Protein AF-A0A6P1CWE1-F1 (afdb_monomer_lite)

Structure (mmCIF, N/CA/C/O backbone):
data_AF-A0A6P1CWE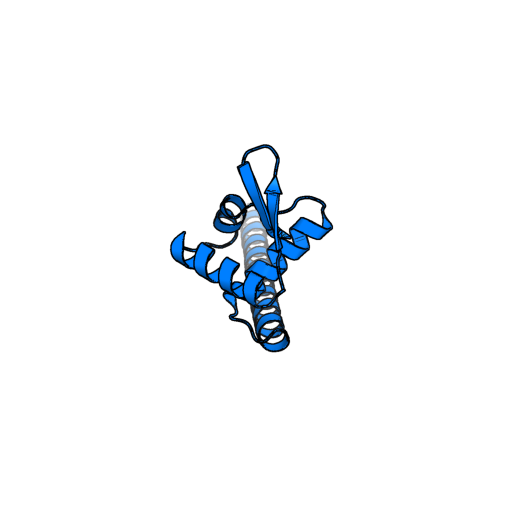1-F1
#
_entry.id   AF-A0A6P1CWE1-F1
#
loop_
_atom_site.group_PDB
_atom_site.id
_atom_site.type_symbol
_atom_site.label_atom_id
_atom_site.label_alt_id
_atom_site.label_comp_id
_atom_site.label_asym_id
_atom_site.label_entity_id
_atom_site.label_seq_id
_atom_site.pdbx_PDB_ins_code
_atom_site.Cartn_x
_atom_site.Cartn_y
_atom_site.Cartn_z
_atom_site.occupancy
_atom_site.B_iso_or_equiv
_atom_site.auth_seq_id
_atom_site.auth_comp_id
_atom_site.auth_asym_id
_atom_site.auth_atom_id
_atom_site.pdbx_PDB_model_num
ATOM 1 N N . MET A 1 1 ? -31.135 16.246 31.423 1.00 51.12 1 MET A N 1
ATOM 2 C CA . MET A 1 1 ? -29.809 16.650 30.891 1.00 51.12 1 MET A CA 1
ATOM 3 C C . MET A 1 1 ? -28.815 15.481 30.795 1.00 51.12 1 MET A C 1
ATOM 5 O O . MET A 1 1 ? -27.999 15.509 29.889 1.00 51.12 1 MET A O 1
ATOM 9 N N . ALA A 1 2 ? -28.918 14.432 31.630 1.00 58.78 2 ALA A N 1
ATOM 10 C CA . ALA A 1 2 ? -28.049 13.240 31.590 1.00 58.78 2 ALA A CA 1
ATOM 11 C C . ALA A 1 2 ? -28.213 12.328 30.345 1.00 58.78 2 ALA A C 1
ATOM 13 O O . ALA A 1 2 ? -27.258 11.692 29.917 1.00 58.78 2 ALA A O 1
ATOM 14 N N . ASP A 1 3 ? -29.393 12.314 29.722 1.00 63.09 3 ASP A N 1
ATOM 15 C CA . ASP A 1 3 ? -29.748 11.415 28.608 1.00 63.09 3 ASP A CA 1
ATOM 16 C C . ASP A 1 3 ? -28.987 11.697 27.288 1.00 63.09 3 ASP A C 1
ATOM 18 O O . ASP A 1 3 ? -28.574 10.797 26.557 1.00 63.09 3 ASP A O 1
ATOM 22 N N . ARG A 1 4 ? -28.681 12.974 27.018 1.00 67.44 4 ARG A N 1
ATOM 23 C CA . ARG A 1 4 ? -27.993 13.403 25.785 1.00 67.44 4 ARG A CA 1
ATOM 24 C C . ARG A 1 4 ? -26.509 12.992 25.766 1.00 67.44 4 ARG A C 1
ATOM 26 O O . ARG A 1 4 ? -25.947 12.701 24.709 1.00 67.44 4 ARG A O 1
ATOM 33 N N . THR A 1 5 ? -25.875 12.938 26.936 1.00 69.44 5 THR A N 1
ATOM 34 C CA . THR A 1 5 ? -24.466 12.540 27.094 1.00 69.44 5 THR A CA 1
ATOM 35 C C . THR A 1 5 ? -24.296 11.030 26.913 1.00 69.44 5 THR A C 1
ATOM 37 O O . THR A 1 5 ? -23.371 10.590 26.235 1.00 69.44 5 THR A O 1
ATOM 40 N N . THR A 1 6 ? -25.240 10.231 27.414 1.00 75.06 6 THR A N 1
ATOM 41 C CA . THR A 1 6 ? -25.267 8.775 27.200 1.00 75.06 6 THR A CA 1
ATOM 42 C C . THR A 1 6 ? -25.483 8.428 25.723 1.00 75.06 6 THR A C 1
ATOM 44 O O . THR A 1 6 ? -24.783 7.571 25.181 1.00 75.06 6 THR A O 1
ATOM 47 N N . GLY A 1 7 ? -26.369 9.156 25.028 1.00 82.81 7 GLY A N 1
ATOM 48 C CA . GLY A 1 7 ? -26.595 8.986 23.588 1.00 82.81 7 GLY A CA 1
ATOM 49 C C . GLY A 1 7 ? -25.356 9.277 22.728 1.00 82.81 7 GLY A C 1
ATOM 50 O O . GLY A 1 7 ? -25.049 8.523 21.804 1.00 82.81 7 GLY A O 1
ATOM 51 N N . THR A 1 8 ? -24.597 10.329 23.055 1.00 91.00 8 THR A N 1
ATOM 52 C CA . THR A 1 8 ? -23.345 10.664 22.344 1.00 91.00 8 THR A CA 1
ATOM 53 C C . THR A 1 8 ? -22.212 9.676 22.630 1.00 91.00 8 THR A C 1
ATOM 55 O O . THR A 1 8 ? -21.470 9.332 21.710 1.00 91.00 8 THR A O 1
ATOM 58 N N . ALA A 1 9 ? -22.101 9.165 23.860 1.00 88.75 9 ALA A N 1
ATOM 59 C CA . ALA A 1 9 ? -21.138 8.121 24.208 1.00 88.75 9 ALA A CA 1
ATOM 60 C C . ALA A 1 9 ? -21.426 6.805 23.463 1.00 88.75 9 ALA A C 1
ATOM 62 O O . ALA A 1 9 ? -20.524 6.240 22.846 1.00 88.75 9 ALA A O 1
ATOM 63 N N . ALA A 1 10 ? -22.689 6.367 23.431 1.00 90.88 10 ALA A N 1
ATOM 64 C CA . ALA A 1 10 ? -23.098 5.171 22.696 1.00 90.88 10 ALA A CA 1
ATOM 65 C C . ALA A 1 10 ? -22.896 5.321 21.177 1.00 90.88 10 ALA A C 1
ATOM 67 O O . ALA A 1 10 ? -22.465 4.382 20.510 1.00 90.88 10 ALA A O 1
ATOM 68 N N . GLN A 1 11 ? -23.162 6.508 20.619 1.00 92.44 11 GLN A N 1
ATOM 69 C CA . GLN A 1 11 ? -22.888 6.785 19.207 1.00 92.44 11 GLN A CA 1
ATOM 70 C C . GLN A 1 11 ?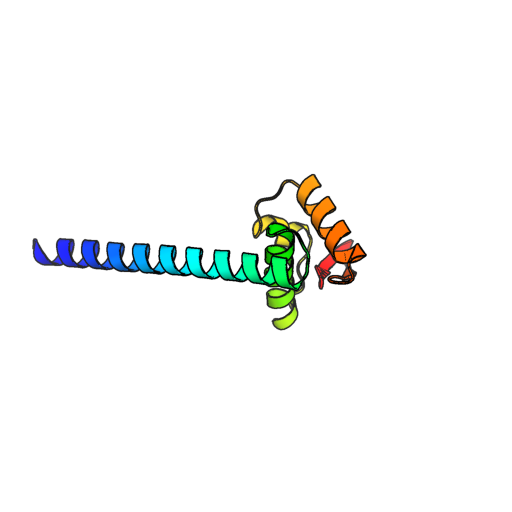 -21.389 6.738 18.896 1.00 92.44 11 GLN A C 1
ATOM 72 O O . GLN A 1 11 ? -20.999 6.151 17.889 1.00 92.44 11 GLN A O 1
ATOM 77 N N . ARG A 1 12 ? -20.543 7.321 19.756 1.00 95.00 12 ARG A N 1
ATOM 78 C CA . ARG A 1 12 ? -19.085 7.259 19.597 1.00 95.00 12 ARG A CA 1
ATOM 79 C C . ARG A 1 12 ? -18.588 5.818 19.635 1.00 95.00 12 ARG A C 1
ATOM 81 O O . ARG A 1 12 ? -17.787 5.451 18.788 1.00 95.00 12 ARG A O 1
ATOM 88 N N . GLN A 1 13 ? -19.099 5.009 20.560 1.00 95.62 13 GLN A N 1
ATOM 89 C CA . GLN A 1 13 ? -18.737 3.598 20.661 1.00 95.62 13 GLN A CA 1
ATOM 90 C C . GLN A 1 13 ? -19.076 2.831 19.376 1.00 95.62 13 GLN A C 1
ATOM 92 O O . GLN A 1 13 ? -18.200 2.177 18.817 1.00 95.62 13 GLN A O 1
ATOM 97 N N . ARG A 1 14 ? -20.296 2.996 18.845 1.00 95.75 14 ARG A N 1
ATOM 98 C CA . ARG A 1 14 ? -20.6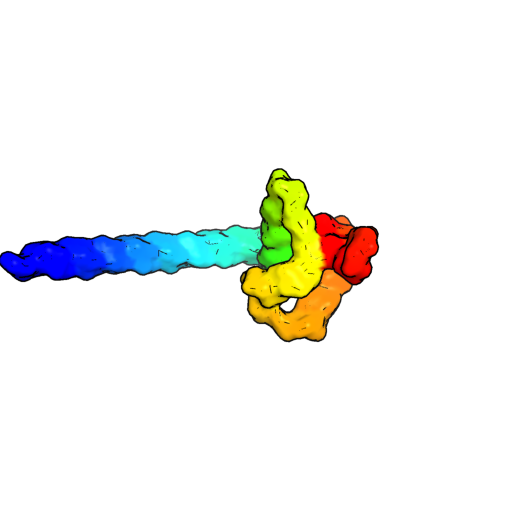98 2.370 17.572 1.00 95.75 14 ARG A CA 1
ATOM 99 C C . ARG A 1 14 ? -19.819 2.796 16.396 1.00 95.75 14 ARG A C 1
ATOM 101 O O . ARG A 1 14 ? -19.485 1.969 15.554 1.00 95.75 14 ARG A O 1
ATOM 108 N N . LEU A 1 15 ? -19.443 4.075 16.327 1.00 96.81 15 LEU A N 1
ATOM 109 C CA . LEU A 1 15 ? -18.538 4.573 15.287 1.00 96.81 15 LEU A CA 1
ATOM 110 C C . LEU A 1 15 ? -17.140 3.959 15.414 1.00 96.81 15 LEU A C 1
ATOM 112 O O . LEU A 1 15 ? -16.577 3.529 14.411 1.00 96.81 15 LEU A O 1
ATOM 116 N N . THR A 1 16 ? -16.599 3.883 16.632 1.00 97.19 16 THR A N 1
ATOM 117 C CA . THR A 1 16 ? -15.301 3.249 16.891 1.00 97.19 16 THR A CA 1
ATOM 118 C C . THR A 1 16 ? -15.326 1.771 16.514 1.00 97.19 16 THR A C 1
ATOM 120 O O . THR A 1 16 ? -14.435 1.312 15.806 1.00 97.19 16 THR A O 1
ATOM 123 N N . GLU A 1 17 ? -16.352 1.028 16.926 1.00 97.19 17 GLU A N 1
ATOM 124 C CA . GLU A 1 17 ? -16.516 -0.389 16.583 1.00 97.19 17 GLU A CA 1
ATOM 125 C C . GLU A 1 17 ? -16.618 -0.597 15.071 1.00 97.19 17 GLU A C 1
ATOM 127 O O . GLU A 1 17 ? -15.916 -1.444 14.519 1.00 97.19 17 GLU A O 1
ATOM 132 N N . GLY A 1 18 ? -17.422 0.222 14.385 1.00 97.69 18 GLY A N 1
ATOM 133 C CA . GLY A 1 18 ? -17.538 0.187 12.929 1.00 97.69 18 GLY A CA 1
ATOM 134 C C . GLY A 1 18 ? -16.210 0.473 12.223 1.00 97.69 18 GLY A C 1
ATOM 135 O O . GLY A 1 18 ? -15.845 -0.244 11.293 1.00 97.69 18 GLY A O 1
ATOM 136 N N . LEU A 1 19 ? -15.451 1.471 12.688 1.00 97.50 19 LEU A N 1
ATOM 137 C CA . LEU A 1 19 ? -14.145 1.816 12.119 1.00 97.50 19 LEU A CA 1
ATOM 138 C C . LEU A 1 19 ? -13.114 0.698 12.329 1.00 97.50 19 LEU A C 1
ATOM 140 O O . LEU A 1 19 ? -12.375 0.359 11.405 1.00 97.50 19 LEU A O 1
ATOM 144 N N . MET A 1 20 ? -13.084 0.098 13.521 1.00 96.44 20 MET A N 1
ATOM 145 C CA . MET A 1 20 ? -12.188 -1.019 13.830 1.00 96.44 20 MET A CA 1
ATOM 146 C C . MET A 1 20 ? -12.546 -2.269 13.016 1.00 96.44 20 MET A C 1
ATOM 148 O O . MET A 1 20 ? -11.655 -2.917 12.467 1.00 96.44 20 MET A O 1
ATOM 152 N N . ALA A 1 21 ? -13.839 -2.582 12.874 1.00 96.88 21 ALA A N 1
ATOM 153 C CA . ALA A 1 21 ? -14.310 -3.693 12.050 1.00 96.88 21 ALA A CA 1
ATOM 154 C C . ALA A 1 21 ? -13.971 -3.489 10.565 1.00 96.88 21 ALA A C 1
ATOM 156 O O . ALA A 1 21 ? -13.489 -4.412 9.906 1.00 96.88 21 ALA A O 1
ATOM 157 N N . TYR A 1 22 ? -14.152 -2.268 10.054 1.00 95.31 22 TYR A N 1
ATOM 158 C CA . TYR A 1 22 ? -13.738 -1.901 8.702 1.00 95.31 22 TYR A CA 1
ATOM 159 C C . TYR A 1 22 ? -12.227 -2.085 8.506 1.00 95.31 22 TYR A C 1
ATOM 161 O O . TYR A 1 22 ? -11.808 -2.746 7.557 1.00 95.31 22 TYR A O 1
ATOM 169 N N . GLY A 1 23 ? -11.406 -1.564 9.426 1.00 91.38 23 GLY A N 1
ATOM 170 C CA . GLY A 1 23 ? -9.949 -1.693 9.364 1.00 91.38 23 GLY A CA 1
ATOM 171 C C . GLY A 1 23 ? -9.476 -3.151 9.376 1.00 91.38 23 GLY A C 1
ATOM 172 O O . GLY A 1 23 ? -8.589 -3.522 8.603 1.00 91.38 23 GLY A O 1
ATOM 173 N N . ALA A 1 24 ? -10.105 -4.002 10.191 1.00 93.75 24 ALA A N 1
ATOM 174 C CA . ALA A 1 24 ? -9.836 -5.439 10.211 1.00 93.75 24 ALA A CA 1
ATOM 175 C C . ALA A 1 24 ? -10.207 -6.114 8.878 1.00 93.75 24 ALA A C 1
ATOM 177 O O . ALA A 1 24 ? -9.402 -6.865 8.324 1.00 93.75 24 ALA A O 1
ATOM 178 N N . GLY A 1 25 ? -11.385 -5.803 8.327 1.00 93.06 25 GLY A N 1
ATOM 179 C CA . GLY A 1 25 ? -11.828 -6.319 7.029 1.00 93.06 25 GLY A CA 1
ATOM 180 C C . GLY A 1 25 ? -10.917 -5.895 5.875 1.00 93.06 25 GLY A C 1
ATOM 181 O O . GLY A 1 25 ? -10.529 -6.727 5.056 1.00 93.06 25 GLY A O 1
ATOM 182 N N . PHE A 1 26 ? -10.508 -4.625 5.844 1.00 87.44 26 PHE A N 1
ATOM 183 C CA . PHE A 1 26 ? -9.566 -4.105 4.851 1.00 87.44 26 PHE A CA 1
ATOM 184 C C . PHE A 1 26 ? -8.187 -4.770 4.969 1.00 87.44 26 PHE A C 1
ATOM 186 O O . PHE A 1 26 ? -7.579 -5.137 3.962 1.00 87.44 26 PHE A O 1
ATOM 193 N N . THR A 1 27 ? -7.717 -4.998 6.200 1.00 89.25 27 THR A N 1
ATOM 194 C CA . THR A 1 27 ? -6.433 -5.671 6.439 1.00 89.25 27 THR A CA 1
ATOM 195 C C . THR A 1 27 ? -6.445 -7.108 5.916 1.00 89.25 27 THR A C 1
ATOM 197 O O . THR A 1 27 ? -5.511 -7.545 5.240 1.00 89.25 27 THR A O 1
ATOM 200 N N . GLU A 1 28 ? -7.525 -7.840 6.186 1.00 91.88 28 GLU A N 1
ATOM 201 C CA . GLU A 1 28 ? -7.705 -9.211 5.711 1.00 91.88 28 GLU A CA 1
ATOM 202 C C . GLU A 1 28 ? -7.849 -9.281 4.184 1.00 91.88 28 GLU A C 1
ATOM 204 O O . GLU A 1 28 ? -7.281 -10.179 3.557 1.00 91.88 28 GLU A O 1
ATOM 209 N N . LEU A 1 29 ? -8.544 -8.318 3.568 1.00 87.88 29 LEU A N 1
ATOM 210 C CA . LEU A 1 29 ? -8.614 -8.193 2.112 1.00 87.88 29 LEU A CA 1
ATOM 211 C C . LEU A 1 29 ? -7.212 -8.049 1.507 1.00 87.88 29 LEU A C 1
ATOM 213 O O . LEU A 1 29 ? -6.851 -8.828 0.624 1.00 87.88 29 LEU A O 1
ATOM 217 N N . GLY A 1 30 ? -6.400 -7.120 2.022 1.00 87.50 30 GLY A N 1
ATOM 218 C CA . GLY A 1 30 ? -5.021 -6.930 1.564 1.00 87.50 30 GLY A CA 1
ATOM 219 C C . GLY A 1 30 ? -4.164 -8.186 1.738 1.00 87.50 30 GLY A C 1
ATOM 220 O O . GLY A 1 30 ? -3.425 -8.564 0.830 1.00 87.50 30 GLY A O 1
ATOM 221 N N . ARG A 1 31 ? -4.317 -8.907 2.858 1.00 91.00 31 ARG A N 1
ATOM 222 C CA . ARG A 1 31 ? -3.622 -10.184 3.091 1.00 91.00 31 ARG A CA 1
ATOM 223 C C . ARG A 1 31 ? -4.007 -11.250 2.061 1.00 91.00 31 ARG A C 1
ATOM 225 O O . ARG A 1 31 ? -3.129 -11.941 1.548 1.00 91.00 31 ARG A O 1
ATOM 232 N N . ARG A 1 32 ? -5.296 -11.399 1.745 1.00 92.19 32 ARG A N 1
ATOM 233 C CA . ARG A 1 32 ? -5.765 -12.355 0.723 1.00 92.19 32 ARG A CA 1
ATOM 234 C C . ARG A 1 32 ? -5.255 -11.990 -0.663 1.00 92.19 32 ARG A C 1
ATOM 236 O O . ARG A 1 32 ? -4.835 -12.874 -1.403 1.00 92.19 32 ARG A O 1
ATOM 243 N N . PHE A 1 33 ? -5.248 -10.700 -0.983 1.00 88.75 33 PHE A N 1
ATOM 244 C CA . PHE A 1 33 ? -4.729 -10.196 -2.248 1.00 88.75 33 PHE A CA 1
ATOM 245 C C . PHE A 1 33 ? -3.227 -10.475 -2.389 1.00 88.75 33 PHE A C 1
ATOM 247 O O . PHE A 1 33 ? -2.781 -10.960 -3.425 1.00 88.75 33 PHE A O 1
ATOM 254 N N . ALA A 1 34 ? -2.465 -10.289 -1.308 1.00 93.25 34 ALA A N 1
ATOM 255 C CA . ALA A 1 34 ? -1.046 -10.624 -1.253 1.00 93.25 34 ALA A CA 1
ATOM 256 C C . ALA A 1 34 ? -0.778 -12.107 -1.542 1.00 93.25 34 ALA A C 1
ATOM 258 O O . ALA A 1 34 ? 0.092 -12.428 -2.348 1.00 93.25 34 ALA A O 1
ATOM 259 N N . VAL A 1 35 ? -1.565 -13.007 -0.938 1.00 94.56 35 VAL A N 1
ATOM 260 C CA . VAL A 1 35 ? -1.475 -14.453 -1.198 1.00 94.56 35 VAL A CA 1
ATOM 261 C C . VAL A 1 35 ? -1.8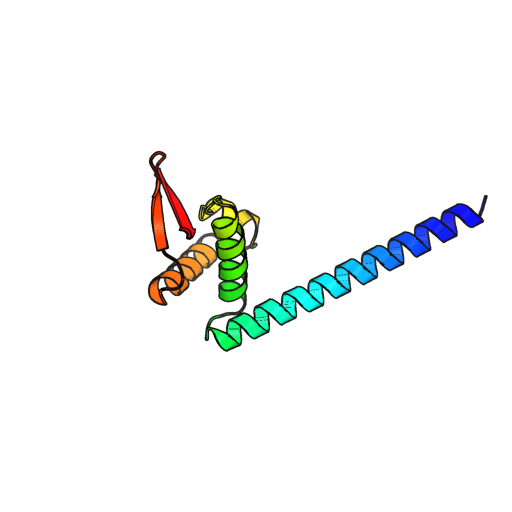16 -14.773 -2.654 1.00 94.56 35 VAL A C 1
ATOM 263 O O . VAL A 1 35 ? -1.083 -15.524 -3.289 1.00 94.56 35 VAL A O 1
ATOM 266 N N . ALA A 1 36 ? -2.891 -14.192 -3.193 1.00 92.00 36 ALA A N 1
ATOM 267 C CA . ALA A 1 36 ? -3.333 -14.448 -4.564 1.00 92.00 36 ALA A CA 1
ATOM 268 C C . ALA A 1 36 ? -2.311 -13.990 -5.620 1.00 92.00 36 ALA A C 1
ATOM 270 O O . ALA A 1 36 ? -2.133 -14.664 -6.629 1.00 92.00 36 ALA A O 1
ATOM 271 N N . LEU A 1 37 ? -1.629 -12.868 -5.376 1.00 91.06 37 LEU A N 1
ATOM 272 C CA . LEU A 1 37 ? -0.625 -12.299 -6.281 1.00 91.06 37 LEU A CA 1
ATOM 273 C C . LEU A 1 37 ? 0.808 -12.783 -5.996 1.00 91.06 37 LEU A C 1
ATOM 275 O O . LEU A 1 37 ? 1.730 -12.442 -6.738 1.00 91.06 37 LEU A O 1
ATOM 279 N N . GLY A 1 38 ? 1.024 -13.542 -4.917 1.00 93.19 38 GLY A N 1
ATOM 280 C CA . GLY A 1 38 ? 2.356 -13.985 -4.500 1.00 93.19 38 GLY A CA 1
ATOM 281 C C . GLY A 1 38 ? 3.294 -12.837 -4.102 1.00 93.19 38 GLY A C 1
ATOM 282 O O . GLY A 1 38 ? 4.501 -12.929 -4.320 1.00 93.19 38 GLY A O 1
ATOM 283 N N . VAL A 1 39 ? 2.755 -11.748 -3.544 1.00 92.44 39 VAL A N 1
ATOM 284 C CA . VAL A 1 39 ? 3.512 -10.541 -3.157 1.00 92.44 39 VAL A CA 1
ATOM 285 C C . VAL A 1 39 ? 3.510 -10.325 -1.644 1.00 92.44 39 VAL A C 1
ATOM 287 O O . VAL A 1 39 ? 2.740 -10.939 -0.906 1.00 92.44 39 VAL A O 1
ATOM 290 N N . HIS A 1 40 ? 4.359 -9.419 -1.152 1.00 90.88 40 HIS A N 1
ATOM 291 C CA . HIS A 1 40 ? 4.286 -8.981 0.244 1.00 90.88 40 HIS A CA 1
ATOM 292 C C . HIS A 1 40 ? 2.966 -8.249 0.531 1.00 90.88 40 HIS A C 1
ATOM 294 O O . HIS A 1 40 ? 2.424 -7.562 -0.330 1.00 90.88 40 HIS A O 1
ATOM 300 N N . SER A 1 41 ? 2.474 -8.325 1.770 1.00 87.56 41 SER A N 1
ATOM 301 C CA . SER A 1 41 ? 1.231 -7.651 2.183 1.00 87.56 41 SER A CA 1
ATOM 302 C C . SER A 1 41 ? 1.244 -6.149 1.896 1.00 87.56 41 SER A C 1
ATOM 304 O O . SER A 1 41 ? 0.277 -5.617 1.363 1.00 87.56 41 SER A O 1
ATOM 306 N N . THR A 1 42 ? 2.356 -5.471 2.175 1.00 90.00 42 THR A N 1
ATOM 307 C CA . THR A 1 42 ? 2.521 -4.043 1.873 1.00 90.00 42 THR A CA 1
ATOM 308 C C . THR A 1 42 ? 2.473 -3.750 0.373 1.00 90.00 42 THR A C 1
ATOM 310 O O . THR A 1 42 ? 1.905 -2.740 -0.035 1.00 90.00 42 THR A O 1
ATOM 313 N N . ASP A 1 43 ? 3.026 -4.644 -0.450 1.00 92.31 43 ASP A N 1
ATOM 314 C CA . ASP A 1 43 ? 3.009 -4.519 -1.909 1.00 92.31 43 ASP A CA 1
ATOM 315 C C . ASP A 1 43 ? 1.568 -4.668 -2.431 1.00 92.31 43 ASP A C 1
ATOM 317 O O . ASP A 1 43 ? 1.140 -3.901 -3.289 1.00 92.31 43 ASP A O 1
ATOM 321 N N . ALA A 1 44 ? 0.776 -5.574 -1.846 1.00 92.19 44 ALA A N 1
ATOM 322 C CA . ALA A 1 44 ? -0.642 -5.726 -2.169 1.00 92.19 44 ALA A CA 1
ATOM 323 C C . ALA A 1 44 ? -1.480 -4.490 -1.802 1.00 92.19 44 ALA A C 1
ATOM 325 O O . ALA A 1 44 ? -2.335 -4.083 -2.585 1.00 92.19 44 ALA A O 1
ATOM 326 N N . PHE A 1 45 ? -1.222 -3.854 -0.651 1.00 90.56 45 PHE A N 1
ATOM 327 C CA . PHE A 1 45 ? -1.879 -2.584 -0.309 1.00 90.56 45 PHE A CA 1
ATOM 328 C C . PHE A 1 45 ? -1.518 -1.468 -1.289 1.00 90.56 45 PHE A C 1
ATOM 330 O O . PHE A 1 45 ? -2.391 -0.702 -1.686 1.00 90.56 45 PHE A O 1
ATOM 337 N N . ALA A 1 46 ? -0.256 -1.395 -1.718 1.00 92.44 46 ALA A N 1
ATOM 338 C CA . ALA A 1 46 ? 0.150 -0.436 -2.737 1.00 92.44 46 ALA A CA 1
ATOM 339 C C . ALA A 1 46 ? -0.556 -0.671 -4.073 1.00 92.44 46 ALA A C 1
ATOM 341 O O . ALA A 1 46 ? -1.011 0.293 -4.681 1.00 92.44 46 ALA A O 1
ATOM 342 N N . LEU A 1 47 ? -0.718 -1.928 -4.492 1.00 92.94 47 LEU A N 1
ATOM 343 C CA . LEU A 1 47 ? -1.487 -2.257 -5.693 1.00 92.94 47 LEU A CA 1
ATOM 344 C C . LEU A 1 47 ? -2.959 -1.856 -5.578 1.00 92.94 47 LEU A C 1
ATOM 346 O O . LEU A 1 47 ? -3.502 -1.319 -6.535 1.00 92.94 47 LEU A O 1
ATOM 350 N N . LEU A 1 48 ? -3.595 -2.058 -4.419 1.00 90.56 48 LEU A N 1
ATOM 351 C CA . LEU A 1 48 ? -4.975 -1.610 -4.197 1.00 90.56 48 LEU A CA 1
ATOM 352 C C . LEU A 1 48 ? -5.106 -0.083 -4.318 1.00 90.56 48 LEU A C 1
ATOM 354 O O . LEU A 1 48 ? -6.031 0.397 -4.969 1.00 90.56 48 LEU A O 1
ATOM 358 N N . GLU A 1 49 ? -4.175 0.676 -3.736 1.00 91.06 49 GLU A N 1
ATOM 359 C CA . GLU A 1 49 ? -4.158 2.144 -3.827 1.00 91.06 49 GLU A CA 1
ATOM 360 C C . GLU A 1 49 ? -3.925 2.645 -5.256 1.00 91.06 49 GLU A C 1
ATOM 362 O O . GLU A 1 49 ? -4.611 3.564 -5.707 1.00 91.06 49 GLU A O 1
ATOM 367 N N . ILE A 1 50 ? -2.975 2.039 -5.973 1.00 92.38 50 ILE A N 1
ATOM 368 C CA . ILE A 1 50 ? -2.662 2.387 -7.363 1.00 92.38 50 ILE A CA 1
ATOM 369 C C . ILE A 1 50 ? -3.857 2.061 -8.265 1.00 92.38 50 ILE A C 1
ATOM 371 O O . ILE A 1 50 ? -4.317 2.937 -8.989 1.00 92.38 50 ILE A O 1
ATOM 375 N N . ALA A 1 51 ? -4.436 0.863 -8.146 1.00 90.62 51 ALA A N 1
ATOM 376 C CA . ALA A 1 51 ? -5.595 0.452 -8.934 1.00 90.62 51 ALA A CA 1
ATOM 377 C C . ALA A 1 51 ? -6.845 1.299 -8.643 1.00 90.62 51 ALA A C 1
ATOM 379 O O . ALA A 1 51 ? -7.632 1.582 -9.545 1.00 90.62 51 ALA A O 1
ATOM 380 N N . ALA A 1 52 ? -7.060 1.717 -7.391 1.00 90.00 52 ALA A N 1
ATOM 381 C CA . ALA A 1 52 ? -8.155 2.623 -7.051 1.00 90.00 52 ALA A CA 1
ATOM 382 C C . ALA A 1 52 ? -7.958 4.012 -7.679 1.00 90.00 52 ALA A C 1
ATOM 384 O O . ALA A 1 52 ? -8.912 4.614 -8.166 1.00 90.00 52 ALA A O 1
ATOM 385 N N . ALA A 1 53 ? -6.724 4.515 -7.683 1.00 90.31 53 ALA A N 1
ATOM 386 C CA . ALA A 1 53 ? -6.388 5.807 -8.261 1.00 90.31 53 ALA A CA 1
ATOM 387 C C . ALA A 1 53 ? -6.488 5.801 -9.797 1.00 90.31 53 ALA A C 1
ATOM 389 O O . ALA A 1 53 ? -7.090 6.710 -10.375 1.00 90.31 53 ALA A O 1
ATOM 390 N N . ASP A 1 54 ? -5.986 4.744 -10.437 1.00 89.00 54 ASP A N 1
ATOM 391 C CA . ASP A 1 54 ? -6.056 4.540 -11.885 1.00 89.00 54 ASP A CA 1
ATOM 392 C C . ASP A 1 54 ? -7.509 4.451 -12.380 1.00 89.00 54 ASP A C 1
ATOM 394 O O . ASP A 1 54 ? -7.894 5.164 -13.306 1.00 89.00 54 ASP A O 1
ATOM 398 N N . GLN A 1 55 ? -8.376 3.718 -11.668 1.00 90.06 55 GLN A N 1
ATOM 399 C CA . GLN A 1 55 ? -9.815 3.654 -11.974 1.00 90.06 55 GLN A CA 1
ATOM 400 C C . GLN A 1 55 ? -10.524 5.017 -11.945 1.00 90.06 55 GLN A C 1
ATOM 402 O O . GLN A 1 55 ? -11.558 5.190 -12.588 1.00 90.06 55 GLN A O 1
ATOM 407 N N . THR A 1 56 ? -9.985 5.989 -11.207 1.00 91.12 56 THR A N 1
ATOM 408 C CA . THR A 1 56 ? -10.519 7.360 -11.150 1.00 91.12 56 THR A CA 1
ATOM 409 C C . THR A 1 56 ? -9.833 8.323 -12.122 1.00 91.12 56 THR A C 1
ATOM 411 O O . THR A 1 56 ? -10.123 9.517 -12.099 1.00 91.12 56 THR A O 1
ATOM 414 N N . GLY A 1 57 ? -8.924 7.830 -12.972 1.00 87.31 57 GLY A N 1
ATOM 415 C CA . GLY A 1 57 ? -8.153 8.649 -13.908 1.00 87.31 57 GLY A CA 1
ATOM 416 C C . GLY A 1 57 ? -7.147 9.575 -13.222 1.00 87.31 57 GLY A C 1
ATOM 417 O O . GLY A 1 57 ? -6.754 10.587 -13.800 1.00 87.31 57 GLY A O 1
ATOM 418 N N . ALA A 1 58 ? -6.737 9.254 -11.991 1.00 87.75 58 ALA A N 1
ATOM 419 C CA . ALA A 1 58 ? -5.810 10.055 -11.197 1.00 87.75 58 ALA A CA 1
ATOM 420 C C . ALA A 1 58 ? -4.593 9.227 -10.735 1.00 87.75 58 ALA A C 1
ATOM 422 O O . ALA A 1 58 ? -4.455 8.985 -9.532 1.00 87.75 58 ALA A O 1
ATOM 423 N N . PRO A 1 59 ? -3.703 8.794 -11.655 1.00 87.19 59 PRO A N 1
ATOM 424 C CA . PRO A 1 59 ? -2.516 8.009 -11.321 1.00 87.19 59 PRO A CA 1
ATOM 425 C C . PRO A 1 59 ? -1.676 8.633 -10.203 1.00 87.19 59 PRO A C 1
ATOM 427 O O . PRO A 1 59 ? -1.533 9.855 -10.094 1.00 87.19 59 PRO A O 1
ATOM 430 N N . LEU A 1 60 ? -1.076 7.792 -9.361 1.00 90.06 60 LEU A N 1
ATOM 431 C CA . LEU A 1 60 ? -0.308 8.269 -8.212 1.00 90.06 60 LEU A CA 1
ATOM 432 C C . LEU A 1 60 ? 1.152 8.490 -8.579 1.00 90.06 60 LEU A C 1
ATOM 434 O O . LEU A 1 60 ? 1.790 7.638 -9.186 1.00 90.06 60 LEU A O 1
ATOM 438 N N . SER A 1 61 ? 1.737 9.587 -8.103 1.00 89.94 61 SER A N 1
ATOM 439 C CA . SER A 1 61 ? 3.196 9.680 -8.025 1.00 89.94 61 SER A CA 1
ATOM 440 C C . SER A 1 61 ? 3.728 8.917 -6.802 1.00 89.94 61 SER A C 1
ATOM 442 O O . SER A 1 61 ? 3.020 8.807 -5.795 1.00 89.94 61 SER A O 1
ATOM 444 N N . PRO A 1 62 ? 4.999 8.467 -6.797 1.00 87.75 62 PRO A N 1
ATOM 445 C CA . PRO A 1 62 ? 5.626 7.859 -5.619 1.00 87.75 62 PRO A CA 1
ATOM 446 C C . PRO A 1 62 ? 5.545 8.732 -4.356 1.00 87.75 62 PRO A C 1
ATOM 448 O O . PRO A 1 62 ? 5.405 8.221 -3.243 1.00 87.75 62 PRO A O 1
ATOM 451 N N . ALA A 1 63 ? 5.589 10.057 -4.527 1.00 86.00 63 ALA A N 1
ATOM 452 C CA . ALA A 1 63 ? 5.454 11.016 -3.435 1.00 86.00 63 ALA A CA 1
ATOM 453 C C . ALA A 1 63 ? 4.028 11.042 -2.861 1.00 86.00 63 ALA A C 1
ATOM 455 O O . ALA A 1 63 ? 3.860 11.138 -1.647 1.00 86.00 63 ALA A O 1
ATOM 456 N N . LEU A 1 64 ? 2.997 10.932 -3.708 1.00 87.88 64 LEU A N 1
ATOM 457 C CA . LEU A 1 64 ? 1.607 10.831 -3.254 1.00 87.88 64 LEU A CA 1
ATOM 458 C C . LEU A 1 64 ? 1.322 9.474 -2.614 1.00 87.88 64 LEU A C 1
ATOM 460 O O . LEU A 1 64 ? 0.683 9.428 -1.566 1.00 87.88 64 LEU A O 1
ATOM 464 N N . LEU A 1 65 ? 1.854 8.390 -3.180 1.00 89.81 65 LEU A N 1
ATOM 465 C CA . LEU A 1 65 ? 1.721 7.055 -2.602 1.00 89.81 65 LEU A CA 1
ATOM 466 C C . LEU A 1 65 ? 2.353 6.981 -1.202 1.00 89.81 65 LEU A C 1
ATOM 468 O O . LEU A 1 65 ? 1.754 6.426 -0.286 1.00 89.81 65 LEU A O 1
ATOM 472 N N . SER A 1 66 ? 3.498 7.640 -0.992 1.00 87.88 66 SER A N 1
ATOM 473 C CA . SER A 1 66 ? 4.159 7.738 0.325 1.00 87.88 66 SER A CA 1
ATOM 474 C C . SER A 1 66 ? 3.335 8.470 1.387 1.00 87.88 66 SER A C 1
ATOM 476 O O . SER A 1 66 ? 3.560 8.274 2.577 1.00 87.88 66 SER A O 1
ATOM 478 N N . LYS A 1 67 ? 2.370 9.310 0.989 1.00 88.31 67 LYS A N 1
ATOM 479 C CA . LYS A 1 67 ? 1.433 9.947 1.931 1.00 88.31 67 LYS A CA 1
ATOM 480 C C . LYS A 1 67 ? 0.304 9.011 2.356 1.00 88.31 67 LYS A C 1
ATOM 482 O O . LYS A 1 67 ? -0.304 9.244 3.394 1.00 88.31 67 LYS A O 1
ATOM 487 N N . ARG A 1 68 ? 0.006 7.992 1.546 1.00 87.25 68 ARG A N 1
ATOM 488 C CA . ARG A 1 68 ? -1.064 7.018 1.799 1.00 87.25 68 ARG A CA 1
ATOM 489 C C . ARG A 1 68 ? -0.550 5.784 2.529 1.00 87.25 68 ARG A C 1
ATOM 491 O O . ARG A 1 68 ? -1.244 5.244 3.381 1.00 87.25 68 ARG A O 1
ATOM 498 N N . ILE A 1 69 ? 0.680 5.375 2.225 1.00 87.94 69 ILE A N 1
ATOM 499 C CA . ILE A 1 69 ? 1.321 4.204 2.819 1.00 87.94 69 ILE A CA 1
ATOM 500 C C . ILE A 1 69 ? 2.571 4.678 3.564 1.00 87.94 69 ILE A C 1
ATOM 502 O O . ILE A 1 69 ? 3.521 5.125 2.913 1.00 87.94 69 ILE A O 1
ATOM 506 N N . PRO A 1 70 ? 2.595 4.595 4.909 1.00 85.12 70 PRO A N 1
ATOM 507 C CA . PRO A 1 70 ? 3.694 5.110 5.716 1.00 85.12 70 PRO A CA 1
ATOM 508 C C . PRO A 1 70 ? 4.924 4.207 5.580 1.00 85.12 70 PRO A C 1
ATOM 510 O O . PRO A 1 70 ? 5.164 3.306 6.382 1.00 85.12 70 PRO A O 1
ATOM 513 N N . LEU A 1 71 ? 5.713 4.452 4.537 1.00 88.00 71 LEU A N 1
ATOM 514 C CA . LEU A 1 71 ? 6.988 3.799 4.278 1.00 88.00 71 LEU A CA 1
ATOM 515 C C . LEU A 1 71 ? 8.107 4.828 4.225 1.00 88.00 71 LEU A C 1
ATOM 517 O O . LEU A 1 71 ? 7.918 5.976 3.825 1.00 88.00 71 LEU A O 1
ATOM 521 N N . SER A 1 72 ? 9.314 4.390 4.577 1.00 89.69 72 SER A N 1
ATOM 522 C CA . SER A 1 72 ? 10.509 5.165 4.262 1.00 89.69 72 SER A CA 1
ATOM 523 C C . SER A 1 72 ? 10.679 5.274 2.742 1.00 89.69 72 SER A C 1
ATOM 525 O O . SER A 1 72 ? 10.256 4.393 1.991 1.00 89.69 72 SER A O 1
ATOM 527 N N . SER A 1 73 ? 11.357 6.324 2.275 1.00 88.19 73 SER A N 1
ATOM 528 C CA . SER A 1 73 ? 11.635 6.520 0.841 1.00 88.19 73 SER A CA 1
ATOM 529 C C . SER A 1 73 ? 12.352 5.313 0.205 1.00 88.19 73 SER A C 1
ATOM 531 O O . SER A 1 73 ? 12.006 4.871 -0.895 1.00 88.19 73 SER A O 1
ATOM 533 N N . GLY A 1 74 ? 13.298 4.706 0.934 1.00 91.31 74 GLY A N 1
ATOM 534 C CA . GLY A 1 74 ? 13.987 3.488 0.498 1.00 91.31 74 GLY A CA 1
ATOM 535 C C . GLY A 1 74 ? 13.050 2.281 0.390 1.00 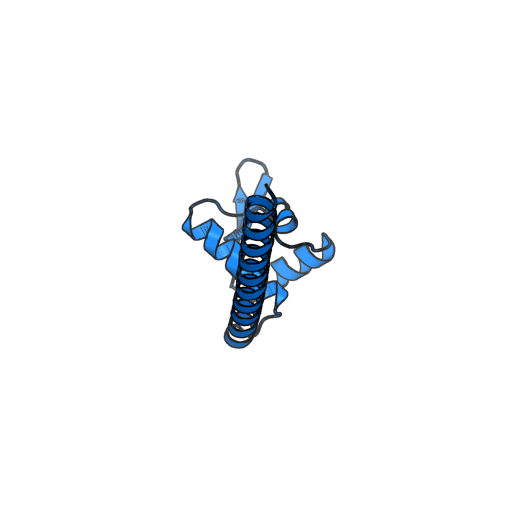91.31 74 GLY A C 1
ATOM 536 O O . GLY A 1 74 ? 13.087 1.565 -0.611 1.00 91.31 74 GLY A O 1
ATOM 537 N N . ALA A 1 75 ? 12.161 2.087 1.371 1.00 92.00 75 ALA A N 1
ATOM 538 C CA . ALA A 1 75 ? 11.172 1.011 1.339 1.00 92.00 75 ALA A CA 1
ATOM 539 C C . ALA A 1 75 ? 10.144 1.204 0.212 1.00 92.00 75 ALA A C 1
ATOM 541 O O . ALA A 1 75 ? 9.814 0.237 -0.472 1.00 92.00 75 ALA A O 1
ATOM 542 N N . MET A 1 76 ? 9.704 2.443 -0.034 1.00 92.62 76 MET A N 1
ATOM 543 C CA . MET A 1 76 ? 8.819 2.782 -1.151 1.00 92.62 76 MET A CA 1
ATOM 544 C C . MET A 1 76 ? 9.480 2.489 -2.501 1.00 92.62 76 MET A C 1
ATOM 546 O O . MET A 1 76 ? 8.886 1.858 -3.371 1.00 92.62 76 MET A O 1
ATOM 550 N N . THR A 1 77 ? 10.742 2.892 -2.669 1.00 92.19 77 THR A N 1
ATOM 551 C CA . THR A 1 77 ? 11.505 2.618 -3.895 1.00 92.19 77 THR A CA 1
ATOM 552 C C . THR A 1 77 ? 11.657 1.115 -4.126 1.00 92.19 77 THR A C 1
ATOM 554 O O . THR A 1 77 ? 11.424 0.632 -5.233 1.00 92.19 77 THR A O 1
ATOM 557 N N . ALA A 1 78 ? 12.002 0.360 -3.079 1.00 94.12 78 ALA A N 1
ATOM 558 C CA . ALA A 1 78 ? 12.132 -1.091 -3.157 1.00 94.12 78 ALA A CA 1
ATOM 559 C C . ALA A 1 78 ? 10.801 -1.772 -3.511 1.00 94.12 78 ALA A C 1
ATOM 561 O O . ALA A 1 78 ? 10.791 -2.673 -4.347 1.00 94.12 78 ALA A O 1
ATOM 562 N N . LEU A 1 79 ? 9.692 -1.324 -2.917 1.00 94.56 79 LEU A N 1
ATOM 563 C CA . LEU A 1 79 ? 8.343 -1.796 -3.233 1.00 94.56 79 LEU A CA 1
ATOM 564 C C . LEU A 1 79 ? 8.000 -1.556 -4.703 1.00 94.56 79 LEU A C 1
ATOM 566 O O . LEU A 1 79 ? 7.657 -2.503 -5.406 1.00 94.56 79 LEU A O 1
ATOM 570 N N . LEU A 1 80 ? 8.155 -0.322 -5.194 1.00 93.88 80 LEU A N 1
ATOM 571 C CA . LEU A 1 80 ? 7.819 0.012 -6.581 1.00 93.88 80 LEU A CA 1
ATOM 572 C C . LEU A 1 80 ? 8.668 -0.789 -7.572 1.00 93.88 80 LEU A C 1
ATOM 574 O O . LEU A 1 80 ? 8.151 -1.272 -8.572 1.00 93.88 80 LEU A O 1
ATOM 578 N N . ASN A 1 81 ? 9.952 -0.997 -7.268 1.00 94.56 81 ASN A N 1
ATOM 579 C CA . ASN A 1 81 ? 10.825 -1.836 -8.086 1.00 94.56 81 ASN A CA 1
ATOM 580 C C . ASN A 1 81 ? 10.387 -3.310 -8.087 1.00 94.56 81 ASN A C 1
ATOM 582 O O . ASN A 1 81 ? 10.495 -3.972 -9.117 1.00 94.56 81 ASN A O 1
ATOM 586 N N . ARG A 1 82 ? 9.920 -3.854 -6.951 1.00 94.81 82 ARG A N 1
ATOM 587 C CA . ARG A 1 82 ? 9.390 -5.228 -6.893 1.00 94.81 82 ARG A CA 1
ATOM 588 C C . ARG A 1 82 ? 8.126 -5.369 -7.733 1.00 94.81 82 ARG A C 1
ATOM 590 O O . ARG A 1 82 ? 8.047 -6.311 -8.514 1.00 94.81 82 ARG A O 1
ATOM 597 N N . LEU A 1 83 ? 7.189 -4.433 -7.597 1.00 94.62 83 LEU A N 1
ATOM 598 C CA . LEU A 1 83 ? 5.926 -4.448 -8.334 1.00 94.62 83 LEU A CA 1
ATOM 599 C C . LEU A 1 83 ? 6.129 -4.289 -9.844 1.00 94.62 83 LEU A C 1
ATOM 601 O O . LEU A 1 83 ? 5.537 -5.032 -10.619 1.00 94.62 83 LEU A O 1
ATOM 605 N N . GLU A 1 84 ? 7.007 -3.377 -10.260 1.00 95.00 84 GLU A N 1
ATOM 606 C CA . GLU A 1 84 ? 7.323 -3.160 -11.676 1.00 95.00 84 GLU A CA 1
ATOM 607 C C . GLU A 1 84 ? 8.022 -4.385 -12.280 1.00 95.00 84 GLU A C 1
ATOM 609 O O . GLU A 1 84 ? 7.652 -4.844 -13.356 1.00 95.00 84 GLU A O 1
ATOM 614 N N . ARG A 1 85 ? 8.975 -4.995 -11.556 1.00 94.06 85 ARG A N 1
ATOM 615 C CA . ARG A 1 85 ? 9.620 -6.252 -11.983 1.00 94.06 85 ARG A CA 1
ATOM 616 C C . ARG A 1 85 ? 8.645 -7.421 -12.092 1.00 94.06 85 ARG A C 1
ATOM 618 O O . ARG A 1 85 ? 8.869 -8.306 -12.910 1.00 94.06 85 ARG A O 1
ATOM 625 N N . ALA A 1 86 ? 7.616 -7.447 -11.252 1.00 92.88 86 ALA A N 1
ATOM 626 C CA . ALA A 1 86 ? 6.555 -8.445 -11.308 1.00 92.88 86 ALA A CA 1
ATOM 627 C C . ALA A 1 86 ? 5.509 -8.144 -12.401 1.00 92.88 86 ALA A C 1
ATOM 629 O O . ALA A 1 86 ? 4.625 -8.963 -12.626 1.00 92.88 86 ALA A O 1
ATOM 630 N N . GLY A 1 87 ? 5.612 -6.999 -13.086 1.00 93.69 87 GLY A N 1
ATOM 631 C CA . GLY A 1 87 ? 4.697 -6.594 -14.153 1.00 93.69 87 GLY A CA 1
ATOM 632 C C . GLY A 1 87 ? 3.353 -6.057 -13.661 1.00 93.69 87 GLY A C 1
ATOM 633 O O . GLY A 1 87 ? 2.437 -5.924 -14.465 1.00 93.69 87 GLY A O 1
ATOM 634 N N . TYR A 1 88 ? 3.217 -5.751 -12.367 1.00 93.75 88 TYR A N 1
ATOM 635 C CA . TYR A 1 88 ? 1.956 -5.271 -11.796 1.00 93.75 88 TYR A CA 1
ATOM 636 C C . TYR A 1 88 ? 1.741 -3.765 -11.932 1.00 93.75 88 TYR A C 1
ATOM 638 O O . TYR A 1 88 ? 0.608 -3.317 -11.813 1.00 93.75 88 TYR A O 1
ATOM 646 N N . VAL A 1 89 ? 2.813 -2.994 -12.124 1.00 93.25 89 VAL A N 1
ATOM 647 C CA . VAL A 1 89 ? 2.742 -1.537 -12.287 1.00 93.25 89 VAL A CA 1
ATOM 648 C C . VAL A 1 89 ? 3.688 -1.080 -13.381 1.00 93.25 89 VAL A C 1
ATOM 650 O O . VAL A 1 89 ? 4.733 -1.698 -13.613 1.00 93.25 89 VAL A O 1
ATOM 653 N N . HIS A 1 90 ? 3.370 0.053 -13.990 1.00 91.19 90 HIS A N 1
ATOM 654 C CA . HIS A 1 90 ? 4.242 0.759 -14.912 1.00 91.19 90 HIS A CA 1
ATOM 655 C C . HIS A 1 90 ? 4.528 2.175 -14.411 1.00 91.19 90 HIS A C 1
ATOM 657 O O . HIS A 1 90 ? 3.644 2.860 -13.896 1.00 91.19 90 HIS A O 1
ATOM 663 N N . ARG A 1 91 ? 5.781 2.627 -14.556 1.00 90.44 91 ARG A N 1
ATOM 664 C CA . ARG A 1 91 ? 6.186 3.993 -14.209 1.00 90.44 91 ARG A CA 1
ATOM 665 C C . ARG A 1 91 ? 6.502 4.787 -15.463 1.00 90.44 91 ARG A C 1
ATOM 667 O O . ARG A 1 91 ? 7.536 4.567 -16.089 1.00 90.44 91 ARG A O 1
ATOM 674 N N . SER A 1 92 ? 5.661 5.761 -15.784 1.00 84.81 92 SER A N 1
ATOM 675 C CA . SER A 1 92 ? 5.895 6.689 -16.890 1.00 84.81 92 SER A CA 1
ATOM 676 C C . SER A 1 92 ? 6.279 8.074 -16.367 1.00 84.81 92 SER A C 1
ATOM 678 O O . SER A 1 92 ? 5.909 8.476 -15.262 1.00 84.81 92 SER A O 1
ATOM 680 N N . ARG A 1 93 ? 7.098 8.795 -17.139 1.00 78.88 93 ARG A N 1
ATOM 681 C CA . ARG A 1 93 ? 7.403 10.207 -16.874 1.00 78.88 93 ARG A CA 1
ATOM 682 C C . ARG A 1 93 ? 6.286 11.064 -17.452 1.00 78.88 93 ARG A C 1
ATOM 684 O O . ARG A 1 93 ? 5.987 10.941 -18.636 1.00 78.88 93 ARG A O 1
ATOM 691 N N . GLU A 1 94 ? 5.729 11.946 -16.637 1.00 72.94 94 GLU A N 1
ATOM 692 C CA . GLU A 1 94 ? 4.818 12.992 -17.090 1.00 72.94 94 GLU A CA 1
ATOM 693 C C . GLU A 1 94 ? 5.590 14.289 -17.411 1.00 72.94 94 GLU A C 1
ATOM 695 O O . GLU A 1 94 ? 6.758 14.437 -17.042 1.00 72.94 94 GLU A O 1
ATOM 700 N N . LEU A 1 95 ? 4.941 15.228 -18.107 1.00 57.53 95 LEU A N 1
ATOM 701 C CA . LEU A 1 95 ? 5.524 16.476 -18.634 1.00 57.53 95 LEU A CA 1
ATOM 702 C C . LEU A 1 95 ? 6.209 17.375 -17.579 1.00 57.53 95 LEU A C 1
ATOM 704 O O . LEU A 1 95 ? 7.055 18.182 -17.948 1.00 57.53 95 LEU A O 1
ATOM 708 N N . ASP A 1 96 ? 5.886 17.215 -16.291 1.00 62.31 96 ASP A N 1
ATOM 709 C CA . ASP A 1 96 ? 6.424 18.001 -15.160 1.00 62.31 96 ASP A CA 1
ATOM 710 C C . ASP A 1 96 ? 7.508 17.242 -14.348 1.00 62.31 96 ASP A C 1
ATOM 712 O O . ASP A 1 96 ? 7.670 17.444 -13.148 1.00 62.31 96 ASP A O 1
ATOM 716 N N . ASP A 1 97 ? 8.203 16.281 -14.976 1.00 60.75 97 ASP A N 1
ATOM 717 C CA . ASP A 1 97 ? 9.241 15.403 -14.380 1.00 60.75 97 ASP A CA 1
ATOM 718 C C . ASP A 1 97 ? 8.767 14.549 -13.181 1.00 60.75 97 ASP A C 1
ATOM 720 O O . ASP A 1 97 ? 9.541 13.913 -12.458 1.00 60.75 97 ASP A O 1
ATOM 724 N N . ARG A 1 98 ? 7.449 14.456 -12.983 1.00 68.12 98 ARG A N 1
ATOM 725 C CA . ARG A 1 98 ? 6.843 13.551 -12.006 1.00 68.12 98 ARG A CA 1
ATOM 726 C C . ARG A 1 98 ? 6.623 12.195 -12.654 1.00 68.12 98 ARG A C 1
ATOM 728 O O . ARG A 1 98 ? 5.988 12.077 -13.697 1.00 68.12 98 ARG A O 1
ATOM 735 N N . ARG A 1 99 ? 7.156 11.148 -12.024 1.00 77.50 99 ARG A N 1
ATOM 736 C CA . ARG A 1 99 ? 6.819 9.772 -12.399 1.00 77.50 99 ARG A CA 1
ATOM 737 C C . ARG A 1 99 ? 5.432 9.448 -11.858 1.00 77.50 99 ARG A C 1
ATOM 739 O O . ARG A 1 99 ? 5.225 9.602 -10.654 1.00 77.50 99 ARG A O 1
ATOM 746 N N . VAL A 1 100 ? 4.530 8.995 -12.717 1.00 83.31 100 VAL A N 1
ATOM 747 C CA . VAL A 1 100 ? 3.236 8.428 -12.322 1.00 83.31 100 VAL A CA 1
ATOM 748 C C . VAL A 1 100 ? 3.325 6.907 -12.307 1.00 83.31 100 VAL A C 1
ATOM 750 O O . VAL A 1 100 ? 4.179 6.325 -12.976 1.00 83.31 100 VAL A O 1
ATOM 753 N N . VAL A 1 101 ? 2.490 6.279 -11.488 1.00 82.12 101 VAL A N 1
ATOM 754 C CA . VAL A 1 101 ? 2.396 4.831 -11.324 1.00 82.12 101 VAL A CA 1
ATOM 755 C C . VAL A 1 101 ? 0.956 4.422 -11.605 1.00 82.12 101 VAL A C 1
ATOM 757 O O . VAL A 1 101 ? 0.039 4.946 -10.966 1.00 82.12 101 VAL A O 1
ATOM 760 N N . THR A 1 102 ? 0.802 3.502 -12.551 1.00 83.25 102 THR A N 1
ATOM 761 C CA . THR A 1 102 ? -0.453 2.854 -12.963 1.00 83.25 102 THR A CA 1
ATOM 762 C C . THR A 1 102 ? -0.287 1.351 -12.875 1.00 83.25 102 THR A C 1
ATOM 764 O O . THR A 1 102 ? 0.799 0.888 -13.305 1.00 83.25 102 THR A O 1
#

pLDDT: mean 87.97, std 9.32, range [51.12, 97.69]

Foldseek 3Di:
DVPVVVVVVVVVVVVVVVVVVVVVVVQVVLVVQCVVLVHDSLLSVLLVVQVVCVVVVHFDFLVRSCVVRVDDPVVSVVSVVVCVVSVSWDWDQDPVRTTTID

Sequence (102 aa):
MADRTTGTAAQRQRLTEGLMAYGAGFTELGRRFAVALGVHSTDAFALLEIAAADQTGAPLSPALLSKRIPLSSGAMTALLNRLERAGYVHRSRELDDRRVVT

Secondary structure (DSSP, 8-state):
-HHHHHHHHHHHHHHHHHHHHHHHHHHHHHHHHHHHHT--HHHHHHHHHHHHHHHTT-PBPHHHHHHHS---HHHHHHHHHHHHHTTS--EEE-TTSPEEE-

InterPro domains:
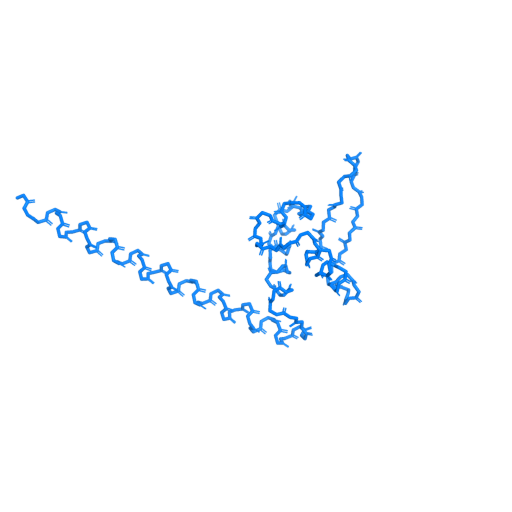  IPR000835 MarR-type HTH domain [PF12802] (38-99)
  IPR000835 MarR-type HTH domain [PR00598] (60-76)
  IPR000835 MarR-type HTH domain [PR00598] (77-92)
  IPR000835 MarR-type HTH domain [PR00598] (96-102)
  IPR036388 Winged helix-like DNA-binding domain superfamily [G3DSA:1.10.10.10] (2-102)
  IPR036390 Winged helix DNA-binding domain superfamily [SSF46785] (19-101)

Radius of gyration: 18.41 Å; chains: 1; bounding box: 44×32×50 Å

Organism: NCBI:txid135487